Protein AF-A0A6J6I8Q7-F1 (afdb_monomer)

Organism: NCBI:txid449393

Solvent-accessible surface area (backbone atoms only — not comparable to full-atom values): 9032 Å² total; per-residue (Å²): 95,63,72,55,15,60,74,70,75,44,53,54,72,61,50,46,75,77,27,91,38,70,64,55,45,48,55,52,48,47,52,50,54,46,50,52,54,48,49,46,23,50,51,35,22,58,73,27,52,89,73,33,75,66,42,19,45,41,34,23,30,36,35,46,33,46,50,40,69,77,35,48,68,62,47,48,65,60,67,36,70,73,58,43,70,41,69,68,49,33,50,51,43,50,50,48,53,51,56,45,14,55,60,49,24,74,73,59,85,55,89,95,62,50,71,70,59,34,37,54,51,17,44,52,55,50,46,52,55,54,57,52,50,52,42,40,74,71,63,78,44,97,68,56,43,64,57,47,14,55,55,51,26,46,41,71,75,48,38,78,80,60,60,71,85,126

Mean predicted aligned error: 4.59 Å

Foldseek 3Di:
DCVVCVVVVHDPVVVCVVPVDPVRVLLVLLVVLLVVLLCQLLVQLVVCPVVHLLSSLLSSQLSNLVSCVVVVVSLCSLLPPVLCVDPVSVVSSVVSLQVQLVSQLVSPDDPPDDSVNSSVLSSVLVCLSSVVSVCVSVVVDDDHSSRSSVVSSQCSVQNPNSDDDD

Structure (mmCIF, N/CA/C/O backbone):
data_AF-A0A6J6I8Q7-F1
#
_entry.id   AF-A0A6J6I8Q7-F1
#
loop_
_atom_site.group_PDB
_atom_site.id
_atom_site.type_symbol
_atom_site.label_atom_id
_atom_site.label_alt_id
_atom_site.label_comp_id
_atom_site.label_asym_id
_atom_site.label_entity_id
_atom_site.label_seq_id
_atom_site.pdbx_PDB_ins_code
_atom_site.Cartn_x
_atom_site.Cartn_y
_atom_site.Cartn_z
_atom_site.occupancy
_atom_site.B_iso_or_equiv
_atom_site.auth_seq_id
_atom_site.auth_comp_id
_atom_site.auth_asym_id
_atom_site.auth_atom_id
_atom_site.pdbx_PDB_model_num
ATOM 1 N N . MET A 1 1 ? -13.827 -1.307 22.073 1.00 85.44 1 MET A N 1
ATOM 2 C CA . MET A 1 1 ? -12.973 -2.139 22.948 1.00 85.44 1 MET A CA 1
ATOM 3 C C . MET A 1 1 ? -13.696 -3.397 23.375 1.00 85.44 1 MET A C 1
ATOM 5 O O . MET A 1 1 ? -13.099 -4.439 23.200 1.00 85.44 1 MET A O 1
ATOM 9 N N . ASN A 1 2 ? -14.943 -3.332 23.866 1.00 89.38 2 ASN A N 1
ATOM 10 C CA . ASN A 1 2 ? -15.726 -4.543 24.163 1.00 89.38 2 ASN A CA 1
ATOM 11 C C . ASN A 1 2 ? -15.874 -5.428 22.917 1.00 89.38 2 ASN A C 1
ATOM 13 O O . ASN A 1 2 ? -15.274 -6.489 22.876 1.00 89.38 2 ASN A O 1
ATOM 17 N N . ASP A 1 3 ? -16.492 -4.902 21.857 1.00 92.75 3 ASP A N 1
ATOM 18 C CA . ASP A 1 3 ? -16.729 -5.655 20.613 1.00 92.75 3 ASP A CA 1
ATOM 19 C C . ASP A 1 3 ? -15.437 -6.189 19.971 1.00 92.75 3 ASP A C 1
ATOM 21 O O . ASP A 1 3 ? -15.433 -7.239 19.345 1.00 92.75 3 ASP A O 1
ATOM 25 N N . ILE A 1 4 ? -14.320 -5.475 20.150 1.00 90.25 4 ILE A N 1
ATOM 26 C CA . ILE A 1 4 ? -13.001 -5.885 19.645 1.00 90.25 4 ILE A CA 1
ATOM 27 C C . ILE A 1 4 ? -12.453 -7.054 20.466 1.00 90.25 4 ILE A C 1
ATOM 29 O O . ILE A 1 4 ? -11.920 -7.999 19.897 1.00 90.25 4 ILE A O 1
ATOM 33 N N . ALA A 1 5 ? -12.566 -6.987 21.794 1.00 92.19 5 ALA A N 1
ATOM 34 C CA . ALA A 1 5 ? -12.124 -8.059 22.677 1.00 92.19 5 ALA A CA 1
ATOM 35 C C . ALA A 1 5 ? -12.954 -9.328 22.429 1.00 92.19 5 ALA A C 1
ATOM 37 O O . ALA A 1 5 ? -12.384 -10.401 22.247 1.00 92.19 5 ALA A O 1
ATOM 38 N N . ASP A 1 6 ? -14.274 -9.169 22.300 1.00 94.69 6 ASP A N 1
ATOM 39 C CA . ASP A 1 6 ? -15.202 -10.258 21.994 1.00 94.69 6 ASP A CA 1
ATOM 40 C C . ASP A 1 6 ? -14.885 -10.894 20.631 1.00 94.69 6 ASP A C 1
ATOM 42 O O . ASP A 1 6 ? -14.749 -12.113 20.539 1.00 94.69 6 ASP A O 1
ATOM 46 N N . ALA A 1 7 ? -14.674 -10.082 19.585 1.00 92.25 7 ALA A N 1
ATOM 47 C CA . ALA A 1 7 ? -14.291 -10.570 18.257 1.00 92.25 7 ALA A CA 1
ATOM 48 C C . ALA A 1 7 ? -12.920 -11.268 18.241 1.00 92.25 7 ALA A C 1
ATOM 50 O O . ALA A 1 7 ? -12.728 -12.234 17.506 1.00 92.25 7 ALA A O 1
ATOM 51 N N . ALA A 1 8 ? -11.972 -10.804 19.058 1.00 91.75 8 ALA A N 1
ATOM 52 C CA . ALA A 1 8 ? -10.651 -11.413 19.202 1.00 91.75 8 ALA A CA 1
ATOM 53 C C . ALA A 1 8 ? -10.637 -12.631 20.149 1.00 91.75 8 ALA A C 1
ATOM 55 O O . ALA A 1 8 ? -9.591 -13.258 20.314 1.00 91.75 8 ALA A O 1
ATOM 56 N N . GLY A 1 9 ? -11.765 -12.968 20.788 1.00 94.81 9 GLY A N 1
ATOM 57 C CA . GLY A 1 9 ? -11.852 -14.069 21.750 1.00 94.81 9 GLY A CA 1
ATOM 58 C C . GLY A 1 9 ? -11.045 -13.837 23.033 1.00 94.81 9 GLY A C 1
ATOM 59 O O . GLY A 1 9 ? -10.655 -14.797 23.698 1.00 94.81 9 GLY A O 1
ATOM 60 N N . VAL A 1 10 ? -10.773 -12.576 23.388 1.00 95.06 10 VAL A N 1
ATOM 61 C CA . VAL A 1 10 ? -10.023 -12.190 24.592 1.00 95.06 10 VAL A CA 1
ATOM 62 C C . VAL A 1 10 ? -10.876 -11.333 25.517 1.00 95.06 10 VAL A C 1
ATOM 64 O O . VAL A 1 10 ? -11.866 -10.728 25.121 1.00 95.06 10 VAL A O 1
ATOM 67 N N . THR A 1 11 ? -10.488 -11.237 26.786 1.00 95.56 11 THR A N 1
ATOM 68 C CA . THR A 1 11 ? -11.191 -10.344 27.713 1.00 95.56 11 THR A CA 1
ATOM 69 C C . THR A 1 11 ? -10.770 -8.890 27.499 1.00 95.56 11 THR A C 1
ATOM 71 O O . THR A 1 11 ? -9.633 -8.593 27.123 1.00 95.56 11 THR A O 1
ATOM 74 N N . LYS A 1 12 ? -11.668 -7.949 27.810 1.00 92.19 12 LYS A N 1
ATOM 75 C CA . LYS A 1 12 ? -11.365 -6.512 27.761 1.00 92.19 12 LYS A CA 1
ATOM 76 C C . LYS A 1 12 ? -10.094 -6.141 28.556 1.00 92.19 12 LYS A C 1
ATOM 78 O O . LYS A 1 12 ? -9.275 -5.424 27.990 1.00 92.19 12 LYS A O 1
ATOM 83 N N . PRO A 1 13 ? -9.866 -6.617 29.801 1.00 94.25 13 PRO A N 1
ATOM 84 C CA . PRO A 1 13 ? -8.619 -6.344 30.520 1.00 94.25 13 PRO A CA 1
ATOM 85 C C . PRO A 1 13 ? -7.360 -6.824 29.793 1.00 94.25 13 PRO A C 1
ATOM 87 O O . PRO A 1 13 ? -6.375 -6.097 29.791 1.00 94.25 13 PRO A O 1
ATOM 90 N N . VAL A 1 14 ? -7.396 -7.996 29.144 1.00 94.38 14 VAL A N 1
ATOM 91 C CA . VAL A 1 14 ? -6.265 -8.504 28.343 1.00 94.38 14 VAL A CA 1
ATOM 92 C C . VAL A 1 14 ? -5.972 -7.560 27.179 1.00 94.38 14 VAL A C 1
ATOM 94 O O . VAL A 1 14 ? -4.825 -7.186 26.972 1.00 94.38 14 VAL A O 1
ATOM 97 N N . LEU A 1 15 ? -7.000 -7.083 26.474 1.00 92.62 15 LEU A N 1
ATOM 98 C CA . LEU A 1 15 ? -6.804 -6.130 25.380 1.00 92.62 15 LEU A CA 1
ATOM 99 C C . LEU A 1 15 ? -6.167 -4.807 25.859 1.00 92.62 15 LEU A C 1
ATOM 101 O O . LEU A 1 15 ? -5.299 -4.265 25.179 1.00 92.62 15 LEU A O 1
ATOM 105 N N . TYR A 1 16 ? -6.538 -4.320 27.050 1.00 94.38 16 TYR A N 1
ATOM 106 C CA . TYR A 1 16 ? -5.939 -3.114 27.644 1.00 94.38 16 TYR A CA 1
ATOM 107 C C . TYR A 1 16 ? -4.495 -3.291 28.131 1.00 94.38 16 TYR A C 1
ATOM 109 O O . TYR A 1 16 ? -3.807 -2.291 28.315 1.00 94.38 16 TYR A O 1
ATOM 117 N N . GLN A 1 17 ? -4.015 -4.524 28.331 1.00 94.44 17 GLN A N 1
ATOM 118 C CA . GLN A 1 17 ? -2.595 -4.766 28.621 1.00 94.44 17 GLN A CA 1
ATOM 119 C C . GLN A 1 17 ? -1.704 -4.469 27.409 1.00 94.44 17 GLN A C 1
ATOM 121 O O . GLN A 1 17 ? -0.530 -4.159 27.587 1.00 94.44 17 GLN A O 1
ATOM 126 N N . HIS A 1 18 ? -2.261 -4.560 26.197 1.00 93.19 18 HIS A N 1
ATOM 127 C CA . HIS A 1 18 ? -1.543 -4.312 24.948 1.00 93.19 18 HIS A CA 1
ATOM 128 C C . HIS A 1 18 ? -1.783 -2.910 24.390 1.00 93.19 18 HIS A C 1
ATOM 130 O O . HIS A 1 18 ? -0.870 -2.329 23.817 1.00 93.19 18 HIS A O 1
ATOM 136 N N . PHE A 1 19 ? -2.994 -2.371 24.558 1.00 94.62 19 PHE A N 1
ATOM 137 C CA . PHE A 1 19 ? -3.367 -1.066 24.019 1.00 94.62 19 PHE A CA 1
ATOM 138 C C . PHE A 1 19 ? -4.128 -0.262 25.076 1.00 94.62 19 PHE A C 1
ATOM 140 O O . PHE A 1 19 ? -5.252 -0.605 25.453 1.00 94.62 19 PHE A O 1
ATOM 147 N N . ALA A 1 20 ? -3.552 0.851 25.522 1.00 91.19 20 ALA A N 1
ATOM 148 C CA . ALA A 1 20 ? -4.143 1.762 26.495 1.00 91.19 20 ALA A CA 1
ATOM 149 C C . ALA A 1 20 ? -5.445 2.402 25.985 1.00 91.19 20 ALA A C 1
ATOM 151 O O . ALA A 1 20 ? -6.286 2.835 26.778 1.00 91.19 20 ALA A O 1
ATOM 152 N N . SER A 1 21 ? -5.657 2.455 24.664 1.00 91.50 21 SER A N 1
ATOM 153 C CA . SER A 1 21 ? -6.899 2.963 24.080 1.00 91.50 21 SER A CA 1
ATOM 154 C C . SER A 1 21 ? -7.241 2.337 22.725 1.00 91.50 21 SER A C 1
ATOM 156 O O . SER A 1 21 ? -6.385 1.811 22.020 1.00 91.50 21 SER A O 1
ATOM 158 N N . LYS A 1 22 ? -8.512 2.470 22.306 1.00 87.06 22 LYS A N 1
ATOM 159 C CA . LYS A 1 22 ? -8.943 2.132 20.933 1.00 87.06 22 LYS A CA 1
ATOM 160 C C . LYS A 1 22 ? -8.154 2.927 19.884 1.00 87.06 22 LYS A C 1
ATOM 162 O O . LYS A 1 22 ? -7.947 2.435 18.784 1.00 87.06 22 LYS A O 1
ATOM 167 N N . ARG A 1 23 ? -7.747 4.153 20.226 1.00 87.25 23 ARG A N 1
ATOM 168 C CA . ARG A 1 23 ? -6.966 5.034 19.356 1.00 87.25 23 ARG A CA 1
ATOM 169 C C . ARG A 1 23 ? -5.560 4.488 19.137 1.00 87.25 23 ARG A C 1
ATOM 171 O O . ARG A 1 23 ? -5.146 4.370 17.996 1.00 87.25 23 ARG A O 1
ATOM 178 N N . GLU A 1 24 ? -4.874 4.108 20.209 1.00 89.56 24 GLU A N 1
ATOM 179 C CA . GLU A 1 24 ? -3.550 3.481 20.130 1.00 89.56 24 GLU A CA 1
ATOM 180 C C . GLU A 1 24 ? -3.599 2.175 19.336 1.00 89.56 24 GLU A C 1
ATOM 182 O O . GLU A 1 24 ? -2.837 2.010 18.392 1.00 89.56 24 GLU A O 1
ATOM 187 N N . LEU A 1 25 ? -4.575 1.306 19.627 1.00 90.06 25 LEU A N 1
ATOM 188 C CA . LEU A 1 25 ? -4.818 0.096 18.836 1.00 90.06 25 LEU A CA 1
ATOM 189 C C . LEU A 1 25 ? -4.976 0.406 17.341 1.00 90.06 25 LEU A C 1
ATOM 191 O O . LEU A 1 25 ? -4.478 -0.325 16.493 1.00 90.06 25 LEU A O 1
ATOM 195 N N . PHE A 1 26 ? -5.685 1.482 17.010 1.00 85.75 26 PHE A N 1
ATOM 196 C CA . PHE A 1 26 ? -5.897 1.875 15.626 1.00 85.75 26 PHE A CA 1
ATOM 197 C C . PHE A 1 26 ? -4.614 2.403 14.965 1.00 85.75 26 PHE A C 1
ATOM 199 O O . PHE A 1 26 ? -4.354 2.059 13.819 1.00 85.75 26 PHE A O 1
ATOM 206 N N . LEU A 1 27 ? -3.781 3.174 15.673 1.00 87.06 27 LEU A N 1
ATOM 207 C CA . LEU A 1 27 ? -2.469 3.612 15.170 1.00 87.06 27 LEU A CA 1
ATOM 208 C C . LEU A 1 27 ? -1.544 2.417 14.892 1.00 87.06 27 LEU A C 1
ATOM 210 O O . LEU A 1 27 ? -0.908 2.366 13.839 1.00 87.06 27 LEU A O 1
ATOM 214 N N . GLU A 1 28 ? -1.517 1.442 15.801 1.00 89.19 28 GLU A N 1
ATOM 215 C CA . GLU A 1 28 ? -0.752 0.200 15.642 1.00 89.19 28 GLU A CA 1
ATOM 216 C C . GLU A 1 28 ? -1.271 -0.638 14.469 1.00 89.19 28 GLU A C 1
ATOM 218 O O . GLU A 1 28 ? -0.484 -1.138 13.665 1.00 89.19 28 GLU A O 1
ATOM 223 N N . LEU A 1 29 ? -2.596 -0.716 14.299 1.00 87.50 29 LEU A N 1
ATOM 224 C CA . LEU A 1 29 ? -3.206 -1.361 13.138 1.00 87.50 29 LEU A CA 1
ATOM 225 C C . LEU A 1 29 ? -2.765 -0.688 11.831 1.00 87.50 29 LEU A C 1
ATOM 227 O O . LEU A 1 29 ? -2.348 -1.382 10.910 1.00 87.50 29 LEU A O 1
ATOM 231 N N . LEU A 1 30 ? -2.808 0.646 11.741 1.00 84.50 30 LEU A N 1
ATOM 232 C CA . LEU A 1 30 ? -2.347 1.369 10.548 1.00 84.50 30 LEU A CA 1
ATOM 233 C C . LEU A 1 30 ? -0.878 1.043 10.235 1.00 84.50 30 LEU A C 1
ATOM 235 O O . LEU A 1 30 ? -0.529 0.774 9.084 1.00 84.50 30 LEU A O 1
ATOM 239 N N . ALA A 1 31 ? -0.016 1.036 11.253 1.00 87.75 31 ALA A N 1
ATOM 240 C CA . ALA A 1 31 ? 1.399 0.725 11.085 1.00 87.75 31 ALA A CA 1
ATOM 241 C C . ALA A 1 31 ? 1.636 -0.725 10.620 1.00 87.75 31 ALA A C 1
ATOM 243 O O . ALA A 1 31 ? 2.442 -0.948 9.711 1.00 87.75 31 ALA A O 1
ATOM 244 N N . ASP A 1 32 ? 0.929 -1.699 11.199 1.00 90.31 32 ASP A N 1
ATOM 245 C CA . ASP A 1 32 ? 1.011 -3.118 10.830 1.00 90.31 32 ASP A CA 1
ATOM 246 C C . ASP A 1 32 ? 0.521 -3.361 9.396 1.00 90.31 32 ASP A C 1
ATOM 248 O O . ASP A 1 32 ? 1.245 -3.938 8.580 1.00 90.31 32 ASP A O 1
ATOM 252 N N . VAL A 1 33 ? -0.663 -2.846 9.057 1.00 88.56 33 VAL A N 1
ATOM 253 C CA . VAL A 1 33 ? -1.272 -2.965 7.725 1.00 88.56 33 VAL A CA 1
ATOM 254 C C . VAL A 1 33 ? -0.348 -2.365 6.664 1.00 88.56 33 VAL A C 1
ATOM 256 O O . VAL A 1 33 ? -0.041 -3.017 5.663 1.00 88.56 33 VAL A O 1
ATOM 259 N N . ALA A 1 34 ? 0.178 -1.165 6.920 1.00 87.62 34 ALA A N 1
ATOM 260 C CA . ALA A 1 34 ? 1.171 -0.548 6.057 1.00 87.62 34 ALA A CA 1
ATOM 261 C C . ALA A 1 34 ? 2.406 -1.436 5.902 1.00 87.62 34 ALA A C 1
ATOM 263 O O . ALA A 1 34 ? 2.810 -1.717 4.779 1.00 87.62 34 ALA A O 1
ATOM 264 N N . SER A 1 35 ? 2.993 -1.902 7.010 1.00 92.06 35 SER A N 1
ATOM 265 C CA . SER A 1 35 ? 4.198 -2.739 7.005 1.00 92.06 35 SER A CA 1
ATOM 266 C C . SER A 1 35 ? 4.035 -4.006 6.162 1.00 92.06 35 SER A C 1
ATOM 268 O O . SER A 1 35 ? 4.933 -4.334 5.384 1.00 92.06 35 SER A O 1
ATOM 270 N N . ARG A 1 36 ? 2.877 -4.672 6.253 1.00 93.44 36 ARG A N 1
ATOM 271 C CA . ARG A 1 36 ? 2.550 -5.861 5.449 1.00 93.44 36 ARG A CA 1
ATOM 272 C C . ARG A 1 36 ? 2.470 -5.547 3.959 1.00 93.44 36 ARG A C 1
ATOM 274 O O . ARG A 1 36 ? 3.056 -6.284 3.171 1.00 93.44 36 ARG A O 1
ATOM 281 N N . LEU A 1 37 ? 1.826 -4.440 3.580 1.00 92.12 37 LEU A N 1
ATOM 282 C CA . LEU A 1 37 ? 1.821 -3.974 2.190 1.00 92.12 37 LEU A CA 1
ATOM 283 C C . LEU A 1 37 ? 3.251 -3.690 1.701 1.00 92.12 37 LEU A C 1
ATOM 285 O O . LEU A 1 37 ? 3.626 -4.121 0.611 1.00 92.12 37 LEU A O 1
ATOM 289 N N . ARG A 1 38 ? 4.089 -3.033 2.521 1.00 93.94 38 ARG A N 1
ATOM 290 C CA . ARG A 1 38 ? 5.487 -2.758 2.143 1.00 93.94 38 ARG A CA 1
ATOM 291 C C . ARG A 1 38 ? 6.284 -4.029 1.898 1.00 93.94 38 ARG A C 1
ATOM 293 O O . ARG A 1 38 ? 7.058 -4.071 0.946 1.00 93.94 38 ARG A O 1
ATOM 300 N N . ALA A 1 39 ? 6.120 -5.021 2.771 1.00 95.94 39 ALA A N 1
ATOM 301 C CA . ALA A 1 39 ? 6.786 -6.309 2.646 1.00 95.94 39 ALA A CA 1
ATOM 302 C C . ALA A 1 39 ? 6.348 -7.023 1.361 1.00 95.94 39 ALA A C 1
ATOM 304 O O . ALA A 1 39 ? 7.202 -7.382 0.561 1.00 95.94 39 ALA A O 1
ATOM 305 N N . ALA A 1 40 ? 5.039 -7.105 1.099 1.00 95.81 40 ALA A N 1
ATOM 306 C CA . ALA A 1 40 ? 4.509 -7.742 -0.107 1.00 95.81 40 ALA A CA 1
ATOM 307 C C . ALA A 1 40 ? 5.083 -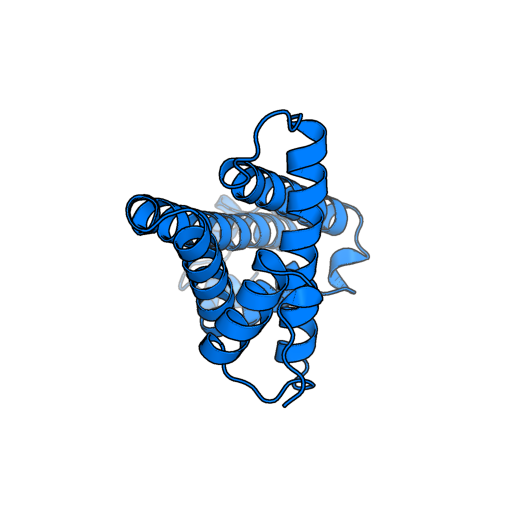7.132 -1.400 1.00 95.81 40 ALA A C 1
ATOM 309 O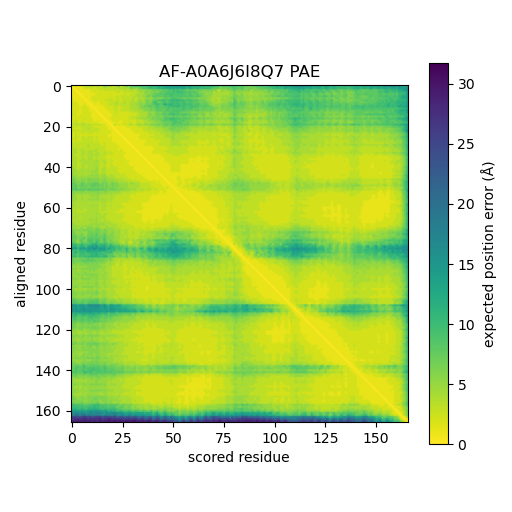 O . ALA A 1 40 ? 5.552 -7.856 -2.276 1.00 95.81 40 ALA A O 1
ATOM 310 N N . VAL A 1 41 ? 5.106 -5.798 -1.496 1.00 95.81 41 VAL A N 1
ATOM 311 C CA . VAL A 1 41 ? 5.652 -5.080 -2.663 1.00 95.81 41 VAL A CA 1
ATOM 312 C C . VAL A 1 41 ? 7.155 -5.309 -2.806 1.00 95.81 41 VAL A C 1
ATOM 314 O O . VAL A 1 41 ? 7.641 -5.587 -3.902 1.00 95.81 41 VAL A O 1
ATOM 317 N N . ARG A 1 42 ? 7.899 -5.199 -1.699 1.00 96.31 42 ARG A N 1
ATOM 318 C CA . ARG A 1 42 ? 9.352 -5.397 -1.672 1.00 96.31 42 ARG A CA 1
ATOM 319 C C . ARG A 1 42 ? 9.732 -6.810 -2.096 1.00 96.31 42 ARG A C 1
ATOM 321 O O . ARG A 1 42 ? 10.619 -6.960 -2.930 1.00 96.31 42 ARG A O 1
ATOM 328 N N . ASP A 1 43 ? 9.072 -7.817 -1.536 1.00 97.44 43 ASP A N 1
ATOM 329 C CA . ASP A 1 43 ? 9.378 -9.223 -1.787 1.00 97.44 43 ASP A CA 1
ATOM 330 C C . ASP A 1 43 ? 9.067 -9.592 -3.242 1.00 97.44 43 ASP A C 1
ATOM 332 O O . ASP A 1 43 ? 9.893 -10.217 -3.911 1.00 97.44 43 ASP A O 1
ATOM 336 N N . ALA A 1 44 ? 7.936 -9.122 -3.779 1.00 97.31 44 ALA A N 1
ATOM 337 C CA . ALA A 1 44 ? 7.580 -9.325 -5.180 1.00 97.31 44 ALA A CA 1
ATOM 338 C C . ALA A 1 44 ? 8.602 -8.682 -6.133 1.00 97.31 44 ALA A C 1
ATOM 340 O O . ALA A 1 44 ? 9.147 -9.361 -7.010 1.00 97.31 44 ALA A O 1
ATOM 341 N N . ALA A 1 45 ? 8.941 -7.408 -5.918 1.00 95.44 45 ALA A N 1
ATOM 342 C CA . ALA A 1 45 ? 9.922 -6.705 -6.741 1.00 95.44 45 ALA A CA 1
ATOM 343 C C . ALA A 1 45 ? 11.335 -7.309 -6.626 1.00 95.44 45 ALA A C 1
ATOM 345 O O . ALA A 1 45 ? 12.059 -7.389 -7.619 1.00 95.44 45 ALA A O 1
ATOM 346 N N . ALA A 1 46 ? 11.741 -7.768 -5.438 1.00 95.56 46 ALA A N 1
ATOM 347 C CA . ALA A 1 46 ? 13.029 -8.429 -5.236 1.00 95.56 46 ALA A CA 1
ATOM 348 C C . ALA A 1 46 ? 13.086 -9.807 -5.915 1.00 95.56 46 ALA A C 1
ATOM 350 O O . ALA A 1 46 ? 14.091 -10.137 -6.542 1.00 95.56 46 ALA A O 1
ATOM 351 N N . SER A 1 47 ? 12.005 -10.590 -5.841 1.00 96.81 47 SER A N 1
ATOM 352 C CA . SER A 1 47 ? 11.934 -11.916 -6.470 1.00 96.81 47 SER A CA 1
ATOM 353 C C . SER A 1 47 ? 12.013 -11.868 -8.001 1.00 96.81 47 SER A C 1
ATOM 355 O O . SER A 1 47 ? 12.524 -12.802 -8.608 1.00 96.81 47 SER A O 1
ATOM 357 N N . SER A 1 48 ? 11.592 -10.754 -8.610 1.00 96.12 48 SER A N 1
ATOM 358 C CA . SER A 1 48 ? 11.617 -10.539 -10.066 1.00 96.12 48 SER A CA 1
ATOM 359 C C . SER A 1 48 ? 12.891 -9.836 -10.556 1.00 96.12 48 SER A C 1
ATOM 361 O O . SER A 1 48 ? 12.977 -9.421 -11.711 1.00 96.12 48 SER A O 1
ATOM 363 N N . ALA A 1 49 ? 13.901 -9.664 -9.692 1.00 92.25 49 ALA A N 1
ATOM 364 C CA . ALA A 1 49 ? 15.118 -8.922 -10.032 1.00 92.25 49 ALA A CA 1
ATOM 365 C C . ALA A 1 49 ? 15.918 -9.553 -11.186 1.00 92.25 49 ALA A C 1
ATOM 367 O O . ALA A 1 49 ? 16.552 -8.828 -11.953 1.00 92.25 49 ALA A O 1
ATOM 368 N N . SER A 1 50 ? 15.876 -10.882 -11.341 1.00 95.19 50 SER A N 1
ATOM 369 C CA . SER A 1 50 ? 16.553 -11.594 -12.436 1.00 95.19 50 SER A CA 1
ATOM 370 C C . SER A 1 50 ? 15.965 -11.298 -13.815 1.00 95.19 50 SER A C 1
ATOM 372 O O . SER A 1 50 ? 16.684 -11.392 -14.808 1.00 95.19 50 SER A O 1
ATOM 374 N N . ASP A 1 51 ? 14.691 -10.906 -13.873 1.00 95.12 51 ASP A N 1
ATOM 375 C CA . ASP A 1 51 ? 13.959 -10.652 -15.118 1.00 95.12 51 ASP A CA 1
ATOM 376 C C . ASP A 1 51 ? 14.054 -9.176 -15.557 1.00 95.12 51 ASP A C 1
ATOM 378 O O . ASP A 1 51 ? 13.571 -8.780 -16.620 1.00 95.12 51 ASP A O 1
ATOM 382 N N . GLY A 1 52 ? 14.746 -8.359 -14.757 1.00 92.25 52 GLY A N 1
ATOM 383 C CA . GLY A 1 52 ? 15.104 -6.979 -15.058 1.00 92.25 52 GLY A CA 1
ATOM 384 C C . GLY A 1 52 ? 14.129 -5.929 -14.507 1.00 92.25 52 GLY A C 1
ATOM 385 O O . GLY A 1 52 ? 13.063 -6.254 -13.985 1.00 92.25 52 GLY A O 1
ATOM 386 N N . PRO A 1 53 ? 14.467 -4.629 -14.638 1.00 91.31 53 PRO A N 1
ATOM 387 C CA . PRO A 1 53 ? 13.769 -3.550 -13.929 1.00 91.31 53 PRO A CA 1
ATOM 388 C C . PRO A 1 53 ? 12.273 -3.443 -14.239 1.00 91.31 53 PRO A C 1
ATOM 390 O O . PRO A 1 53 ? 11.483 -3.087 -13.368 1.00 91.31 53 PRO A O 1
ATOM 393 N N . ARG A 1 54 ? 11.867 -3.775 -15.470 1.00 92.56 54 ARG A N 1
ATOM 394 C CA . ARG A 1 54 ? 10.455 -3.768 -15.866 1.00 92.56 54 ARG A CA 1
ATOM 395 C C . ARG A 1 54 ? 9.647 -4.815 -15.100 1.00 92.56 54 ARG A C 1
ATOM 397 O O . ARG A 1 54 ? 8.588 -4.482 -14.578 1.00 92.56 54 ARG A O 1
ATOM 404 N N . ALA A 1 55 ? 10.170 -6.035 -14.990 1.00 95.56 55 ALA A N 1
ATOM 405 C CA . ALA A 1 55 ? 9.517 -7.115 -14.259 1.00 95.56 55 ALA A CA 1
ATOM 406 C C . ALA A 1 55 ? 9.368 -6.773 -12.769 1.00 95.56 55 ALA A C 1
ATOM 408 O O . ALA A 1 55 ? 8.341 -7.066 -12.170 1.00 95.56 55 ALA A O 1
ATOM 409 N N . GLN A 1 56 ? 10.341 -6.068 -12.180 1.00 95.19 56 GLN A N 1
ATOM 410 C CA . GLN A 1 56 ? 10.237 -5.589 -10.796 1.00 95.19 56 GLN A CA 1
ATOM 411 C C . GLN A 1 56 ? 9.098 -4.577 -10.606 1.00 95.19 56 GLN A C 1
ATOM 413 O O . GLN A 1 56 ? 8.387 -4.640 -9.603 1.00 95.19 56 GLN A O 1
ATOM 418 N N . VAL A 1 57 ? 8.907 -3.659 -11.563 1.00 94.19 57 VAL A N 1
ATOM 419 C CA . VAL A 1 57 ? 7.790 -2.699 -11.546 1.00 94.19 57 VAL A CA 1
ATOM 420 C C . VAL A 1 57 ? 6.453 -3.428 -11.677 1.00 94.19 57 VAL A C 1
ATOM 422 O O . VAL A 1 57 ? 5.554 -3.194 -10.871 1.00 94.19 57 VAL A O 1
ATOM 425 N N . GLU A 1 58 ? 6.333 -4.331 -12.651 1.00 95.81 58 GLU A N 1
ATOM 426 C CA . GLU A 1 58 ? 5.117 -5.120 -12.886 1.00 95.81 58 GLU A CA 1
ATOM 427 C C . GLU A 1 58 ? 4.762 -5.981 -11.660 1.00 95.81 58 GLU A C 1
ATOM 429 O O . GLU A 1 58 ? 3.635 -5.911 -11.168 1.00 95.81 58 GLU A O 1
ATOM 434 N N . ALA A 1 59 ? 5.733 -6.698 -11.085 1.00 97.56 59 ALA A N 1
ATOM 435 C CA . ALA A 1 59 ? 5.536 -7.509 -9.884 1.00 97.56 59 ALA A CA 1
ATOM 436 C C . ALA A 1 59 ? 5.188 -6.671 -8.643 1.00 97.56 59 ALA A C 1
ATOM 438 O O . ALA A 1 59 ? 4.333 -7.065 -7.850 1.00 97.56 59 ALA A O 1
ATOM 439 N N . GLY A 1 60 ? 5.814 -5.502 -8.476 1.00 96.62 60 GLY A N 1
ATOM 440 C CA . GLY A 1 60 ? 5.524 -4.593 -7.367 1.00 96.62 60 GLY A CA 1
ATOM 441 C C . GLY A 1 60 ? 4.088 -4.062 -7.403 1.00 96.62 60 GLY A C 1
ATOM 442 O O . GLY A 1 60 ? 3.408 -4.062 -6.376 1.00 96.62 60 GLY A O 1
ATOM 443 N N . PHE A 1 61 ? 3.598 -3.660 -8.581 1.00 97.31 61 PHE A N 1
ATOM 444 C CA . PHE A 1 61 ? 2.204 -3.235 -8.747 1.00 97.31 61 PHE A CA 1
ATOM 445 C C . PHE A 1 61 ? 1.220 -4.399 -8.625 1.00 97.31 61 PHE A C 1
ATOM 447 O O . PHE A 1 61 ? 0.193 -4.235 -7.971 1.00 97.31 61 PHE A O 1
ATOM 454 N N . ALA A 1 62 ? 1.537 -5.577 -9.169 1.00 98.00 62 ALA A N 1
ATOM 455 C CA . ALA A 1 62 ? 0.709 -6.769 -8.984 1.00 98.00 62 ALA A CA 1
ATOM 456 C C . ALA A 1 62 ? 0.549 -7.111 -7.496 1.00 98.00 62 ALA A C 1
ATOM 458 O O . ALA A 1 62 ? -0.567 -7.317 -7.024 1.00 98.00 62 ALA A O 1
ATOM 459 N N . ALA A 1 63 ? 1.644 -7.092 -6.729 1.00 97.50 63 ALA A N 1
ATOM 460 C CA . ALA A 1 63 ? 1.596 -7.297 -5.285 1.00 97.50 63 ALA A CA 1
ATOM 461 C C . ALA A 1 63 ? 0.796 -6.204 -4.567 1.00 97.50 63 ALA A C 1
ATOM 463 O O . ALA A 1 63 ? 0.027 -6.517 -3.662 1.00 97.50 63 ALA A O 1
ATOM 464 N N . TRP A 1 64 ? 0.932 -4.940 -4.983 1.00 95.62 64 TRP A N 1
ATOM 465 C CA . TRP A 1 64 ? 0.156 -3.832 -4.428 1.00 95.62 64 TRP A CA 1
ATOM 466 C C . TRP A 1 64 ? -1.350 -4.049 -4.607 1.00 95.62 64 TRP A C 1
ATOM 468 O O . TRP A 1 64 ? -2.080 -4.090 -3.618 1.00 95.62 64 TRP A O 1
ATOM 478 N N . PHE A 1 65 ? -1.829 -4.209 -5.844 1.00 96.88 65 PHE A N 1
ATOM 479 C CA . PHE A 1 65 ? -3.267 -4.298 -6.121 1.00 96.88 65 PHE A CA 1
ATOM 480 C C . PHE A 1 65 ? -3.893 -5.580 -5.573 1.00 96.88 65 PHE A C 1
ATOM 482 O O . PHE A 1 65 ? -4.955 -5.504 -4.956 1.00 96.88 65 PHE A O 1
ATOM 489 N N . ASN A 1 66 ? -3.216 -6.727 -5.688 1.00 96.94 66 ASN A N 1
ATOM 490 C CA . ASN A 1 66 ? -3.707 -7.982 -5.112 1.00 96.94 66 ASN A CA 1
ATOM 491 C C . ASN A 1 66 ? -3.758 -7.936 -3.581 1.00 96.94 66 ASN A C 1
ATOM 493 O O . ASN A 1 66 ? -4.694 -8.450 -2.965 1.00 96.94 66 ASN A O 1
ATOM 497 N N . TRP A 1 67 ? -2.793 -7.267 -2.942 1.00 95.19 67 TRP A N 1
ATOM 498 C CA . TRP A 1 67 ? -2.845 -7.058 -1.500 1.00 95.19 67 TRP A CA 1
ATOM 499 C C . TRP A 1 67 ? -4.034 -6.167 -1.110 1.00 95.19 67 TRP A C 1
ATOM 501 O O . TRP A 1 67 ? -4.732 -6.488 -0.146 1.00 95.19 67 TRP A O 1
ATOM 511 N N . VAL A 1 68 ? -4.307 -5.093 -1.863 1.00 93.88 68 VAL A N 1
ATOM 512 C CA . VAL A 1 68 ? -5.476 -4.224 -1.630 1.00 93.88 68 VAL A CA 1
ATOM 513 C C . VAL A 1 68 ? -6.785 -4.980 -1.833 1.00 93.88 68 VAL A C 1
ATOM 515 O O . VAL A 1 68 ? -7.699 -4.811 -1.028 1.00 93.88 68 VAL A O 1
ATOM 518 N N . ASP A 1 69 ? -6.875 -5.842 -2.847 1.00 95.06 69 ASP A N 1
ATOM 519 C CA . ASP A 1 69 ? -8.063 -6.664 -3.090 1.00 95.06 69 ASP A CA 1
ATOM 520 C C . ASP A 1 69 ? -8.366 -7.609 -1.922 1.00 95.06 69 ASP A C 1
ATOM 522 O O . ASP A 1 69 ? -9.504 -7.711 -1.464 1.00 95.06 69 ASP A O 1
ATOM 526 N N . ALA A 1 70 ? -7.323 -8.245 -1.384 1.00 94.44 70 ALA A N 1
ATOM 527 C CA . ALA A 1 70 ? -7.440 -9.147 -0.245 1.00 94.44 70 ALA A CA 1
ATOM 528 C C . ALA A 1 70 ? -7.671 -8.416 1.094 1.00 94.44 70 ALA A C 1
ATOM 530 O O . ALA A 1 70 ? -8.151 -9.026 2.048 1.00 94.44 70 ALA A O 1
ATOM 531 N N . ASN A 1 71 ? -7.329 -7.123 1.190 1.00 91.06 71 ASN A N 1
ATOM 532 C CA . ASN A 1 71 ? -7.328 -6.347 2.439 1.00 91.06 71 ASN A CA 1
ATOM 533 C C . ASN A 1 71 ? -8.065 -4.998 2.305 1.00 91.06 71 ASN A C 1
ATOM 535 O O . ASN A 1 71 ? -7.626 -3.986 2.864 1.00 91.06 71 ASN A O 1
ATOM 539 N N . ARG A 1 72 ? -9.193 -4.975 1.579 1.00 89.38 72 ARG A N 1
ATOM 540 C CA . ARG A 1 72 ? -9.947 -3.749 1.237 1.00 89.38 72 ARG A CA 1
ATOM 541 C C . ARG A 1 72 ? -10.265 -2.867 2.444 1.00 89.38 72 ARG A C 1
ATOM 543 O O . ARG A 1 72 ? -10.081 -1.652 2.369 1.00 89.38 72 ARG A O 1
ATOM 550 N N . ASP A 1 73 ? -10.682 -3.463 3.560 1.00 86.12 73 ASP A N 1
ATOM 551 C CA . ASP A 1 73 ? -11.011 -2.722 4.784 1.00 86.12 73 ASP A CA 1
ATOM 552 C C . ASP A 1 73 ? -9.772 -2.040 5.377 1.00 86.12 73 ASP A C 1
ATOM 554 O O . ASP A 1 73 ? -9.801 -0.853 5.699 1.00 86.12 73 ASP A O 1
ATOM 558 N N . GLY A 1 74 ? -8.650 -2.764 5.454 1.00 81.25 74 GLY A N 1
ATOM 559 C CA . GLY A 1 74 ? -7.384 -2.229 5.960 1.00 81.25 74 GLY A CA 1
ATOM 560 C C . GLY A 1 74 ? -6.849 -1.086 5.097 1.00 81.25 74 GLY A C 1
ATOM 561 O O . GLY A 1 74 ? -6.393 -0.071 5.625 1.00 81.25 74 GLY A O 1
ATOM 562 N N . PHE A 1 75 ? -6.955 -1.213 3.772 1.00 82.38 75 PHE A N 1
ATOM 563 C CA . PHE A 1 75 ? -6.553 -0.150 2.853 1.00 82.38 75 PHE A CA 1
ATOM 564 C C . PHE A 1 75 ? -7.477 1.069 2.937 1.00 82.38 75 PHE A C 1
ATOM 566 O O . PHE A 1 75 ? -6.994 2.198 3.010 1.00 82.38 75 PHE A O 1
ATOM 573 N N . T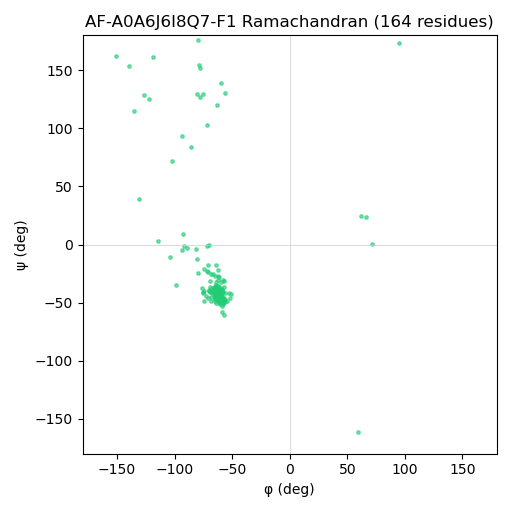HR A 1 76 ? -8.796 0.857 2.969 1.00 82.88 76 THR A N 1
ATOM 574 C CA . THR A 1 76 ? -9.774 1.945 3.123 1.00 82.88 76 THR A CA 1
ATOM 575 C C . THR A 1 76 ? -9.449 2.760 4.364 1.00 82.88 76 THR A C 1
ATOM 577 O O . THR A 1 76 ? -9.294 3.970 4.277 1.00 82.88 76 THR A O 1
ATOM 580 N N . VAL A 1 77 ? -9.219 2.089 5.492 1.00 78.94 77 VAL A N 1
ATOM 581 C CA . VAL A 1 77 ? -8.879 2.729 6.765 1.00 78.94 77 VAL A CA 1
ATOM 582 C C . VAL A 1 77 ? -7.565 3.525 6.704 1.00 78.94 77 VAL A C 1
ATOM 584 O O . VAL A 1 77 ? -7.497 4.624 7.254 1.00 78.94 77 VAL A O 1
ATOM 587 N N . LEU A 1 78 ? -6.536 3.018 6.014 1.00 74.38 78 LEU A N 1
ATOM 588 C CA . LEU A 1 78 ? -5.259 3.724 5.826 1.00 74.38 78 LEU A CA 1
ATOM 589 C C . LEU A 1 78 ? -5.397 5.038 5.051 1.00 74.38 78 LEU A C 1
ATOM 591 O O . LEU A 1 78 ? -4.672 6.000 5.321 1.00 74.38 78 LEU A O 1
ATOM 595 N N . PHE A 1 79 ? -6.296 5.069 4.069 1.00 72.00 79 PHE A N 1
ATOM 596 C CA . PHE A 1 79 ? -6.377 6.159 3.100 1.00 72.00 79 PHE A CA 1
ATOM 597 C C . PHE A 1 79 ? -7.670 6.978 3.177 1.00 72.00 79 PHE A C 1
ATOM 599 O O . PHE A 1 79 ? -7.814 7.946 2.416 1.00 72.00 79 PHE A O 1
ATOM 606 N N . ASP A 1 80 ? -8.536 6.672 4.137 1.00 79.06 80 ASP A N 1
ATOM 607 C CA . ASP A 1 80 ? -9.749 7.411 4.459 1.00 79.06 80 ASP A CA 1
ATOM 608 C C . ASP A 1 80 ? -9.432 8.888 4.769 1.00 79.06 80 ASP A C 1
ATOM 610 O O . ASP A 1 80 ? -8.501 9.227 5.510 1.00 79.06 80 ASP A O 1
ATOM 614 N N . SER A 1 81 ? -10.167 9.797 4.128 1.00 68.44 81 SER A N 1
ATOM 615 C CA . SER A 1 81 ? -9.939 11.241 4.243 1.00 68.44 81 SER A CA 1
ATOM 616 C C . SER A 1 81 ? -10.520 11.840 5.526 1.00 68.44 81 SER A C 1
ATOM 618 O O . SER A 1 81 ? -10.022 12.868 5.988 1.00 68.44 81 SER A O 1
ATOM 620 N N . GLU A 1 82 ? -11.532 11.209 6.123 1.00 72.62 82 GLU A N 1
ATOM 621 C CA . GLU A 1 82 ? -12.119 11.621 7.396 1.00 72.62 82 GLU A CA 1
ATOM 622 C C . GLU A 1 82 ? -11.211 11.238 8.562 1.00 72.62 82 GLU A C 1
ATOM 624 O O . GLU A 1 82 ? -10.967 12.070 9.439 1.00 72.62 82 GLU A O 1
ATOM 629 N N . VAL A 1 83 ? -10.625 10.036 8.522 1.00 72.00 83 VAL A N 1
ATOM 630 C CA . VAL A 1 83 ? -9.605 9.592 9.489 1.00 72.00 83 VAL A CA 1
ATOM 631 C C . VAL A 1 83 ? -8.408 10.548 9.485 1.00 72.00 83 VAL A C 1
ATOM 633 O O . VAL A 1 83 ? -7.920 10.943 10.544 1.00 72.00 83 VAL A O 1
ATOM 636 N N . ARG A 1 84 ? -7.982 11.009 8.301 1.00 73.88 84 ARG A N 1
ATOM 637 C CA . ARG A 1 84 ? -6.864 11.956 8.137 1.00 73.88 84 ARG A CA 1
ATOM 638 C C . ARG A 1 84 ? -7.159 13.400 8.576 1.00 73.88 84 ARG A C 1
ATOM 640 O O . ARG A 1 84 ? -6.255 14.229 8.512 1.00 73.88 84 ARG A O 1
ATOM 647 N N . ARG A 1 85 ? -8.372 13.736 9.039 1.00 81.38 85 ARG A N 1
ATOM 648 C CA . ARG A 1 85 ? -8.645 15.058 9.652 1.00 81.38 85 ARG A CA 1
ATOM 649 C C . ARG A 1 85 ? -8.019 15.205 11.035 1.00 81.38 85 ARG A C 1
ATOM 651 O O . ARG A 1 85 ? -7.797 16.325 11.489 1.00 81.38 85 ARG A O 1
ATOM 658 N N . ASP A 1 86 ? -7.753 14.090 11.702 1.00 85.62 86 ASP A N 1
ATOM 659 C CA . ASP A 1 86 ? -7.040 14.081 12.967 1.00 85.62 86 ASP A CA 1
ATOM 660 C C . ASP A 1 86 ? -5.525 14.252 12.728 1.00 85.62 86 ASP A C 1
ATOM 662 O O . ASP A 1 86 ? -4.949 13.478 11.956 1.00 85.62 86 ASP A O 1
ATOM 666 N N . PRO A 1 87 ? -4.855 15.217 13.386 1.00 87.06 87 PRO A N 1
ATOM 667 C CA . PRO A 1 87 ? -3.430 15.472 13.175 1.00 87.06 87 PRO A CA 1
ATOM 668 C C . PRO A 1 87 ? -2.516 14.263 13.418 1.00 87.06 87 PRO A C 1
ATOM 670 O O . PRO A 1 87 ? -1.544 14.083 12.687 1.00 87.06 87 PRO A O 1
ATOM 673 N N . GLU A 1 88 ? -2.818 13.418 14.404 1.00 84.88 88 GLU A N 1
ATOM 674 C CA . GLU A 1 88 ? -1.977 12.261 14.737 1.00 84.88 88 GLU A CA 1
ATOM 675 C C . GLU A 1 88 ? -2.141 11.145 13.699 1.00 84.88 88 GLU A C 1
ATOM 677 O O . GLU A 1 88 ? -1.158 10.536 13.271 1.00 84.88 88 GLU A O 1
ATOM 682 N N . PHE A 1 89 ? -3.373 10.909 13.231 1.00 83.38 89 PHE A N 1
ATOM 683 C CA . PHE A 1 89 ? -3.614 9.965 12.136 1.00 83.38 89 PHE A CA 1
ATOM 684 C C . PHE A 1 89 ? -3.010 10.469 10.825 1.00 83.38 89 PHE A C 1
ATOM 686 O O . PHE A 1 89 ? -2.420 9.682 10.084 1.00 83.38 89 PHE A O 1
ATOM 693 N N . ALA A 1 90 ? -3.088 11.775 10.555 1.00 84.56 90 ALA A N 1
ATOM 694 C CA . ALA A 1 90 ? -2.421 12.385 9.411 1.00 84.56 90 ALA A CA 1
ATOM 695 C C . ALA A 1 90 ? -0.896 12.199 9.476 1.00 84.56 90 ALA A C 1
ATOM 697 O O . ALA A 1 90 ? -0.273 11.865 8.466 1.00 84.56 90 ALA A O 1
ATOM 698 N N . GLU A 1 91 ? -0.292 12.354 10.658 1.00 88.06 91 GLU A N 1
ATOM 699 C CA . GLU A 1 91 ? 1.139 12.126 10.859 1.00 88.06 91 GLU A CA 1
ATOM 700 C C . GLU A 1 91 ? 1.531 10.661 10.620 1.00 88.06 91 GLU A C 1
ATOM 702 O O . GLU A 1 91 ? 2.522 10.403 9.924 1.00 88.06 91 GLU A O 1
ATOM 707 N N . GLN A 1 92 ? 0.750 9.698 11.127 1.00 86.00 92 GLN A N 1
ATOM 708 C CA . GLN A 1 92 ? 1.002 8.277 10.859 1.00 86.00 92 GLN A CA 1
ATOM 709 C C . GLN A 1 92 ? 0.822 7.927 9.383 1.00 86.00 92 GLN A C 1
ATOM 711 O O . GLN A 1 92 ? 1.680 7.251 8.815 1.00 86.00 92 GLN A O 1
ATOM 716 N N . ALA A 1 93 ? -0.226 8.426 8.726 1.00 83.38 93 ALA A N 1
ATOM 717 C CA . ALA A 1 93 ? -0.419 8.220 7.293 1.00 83.38 93 ALA A CA 1
ATOM 718 C C . ALA A 1 93 ? 0.755 8.799 6.485 1.00 83.38 93 ALA A C 1
ATOM 720 O O . ALA A 1 93 ? 1.292 8.138 5.594 1.00 83.38 93 ALA A O 1
ATOM 721 N N . ALA A 1 94 ? 1.229 9.995 6.849 1.00 86.81 94 ALA A N 1
ATOM 722 C CA . ALA A 1 94 ? 2.414 10.584 6.239 1.00 86.81 94 ALA A CA 1
ATOM 723 C C . ALA A 1 94 ? 3.661 9.720 6.486 1.00 86.81 94 ALA A C 1
ATOM 725 O O . ALA A 1 94 ? 4.449 9.505 5.569 1.00 86.81 94 ALA A O 1
ATOM 726 N N . LYS A 1 95 ? 3.846 9.175 7.696 1.00 90.12 95 LYS A N 1
ATOM 727 C CA . LYS A 1 95 ? 4.947 8.249 8.012 1.00 90.12 95 LYS A CA 1
ATOM 728 C C . LYS A 1 95 ? 4.894 6.985 7.150 1.00 90.12 95 LYS A C 1
ATOM 730 O O . LYS A 1 95 ? 5.927 6.599 6.607 1.00 90.12 95 LYS A O 1
ATOM 735 N N . VAL A 1 96 ? 3.716 6.389 6.980 1.00 87.38 96 VAL A N 1
ATOM 736 C CA . VAL A 1 96 ? 3.495 5.229 6.103 1.00 87.38 96 VAL A CA 1
ATOM 737 C C . VAL A 1 96 ? 3.858 5.560 4.656 1.00 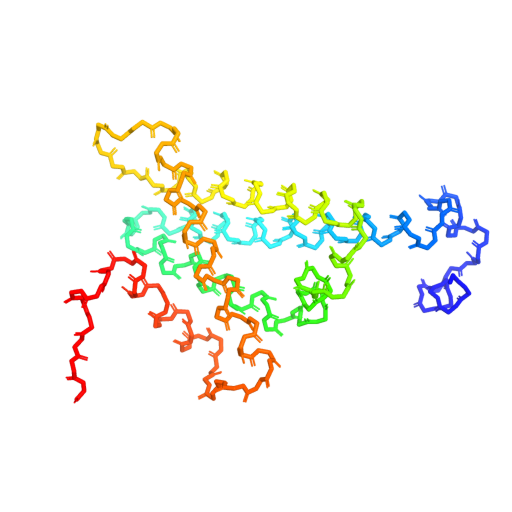87.38 96 VAL A C 1
ATOM 739 O O . VAL A 1 96 ? 4.619 4.823 4.029 1.00 87.38 96 VAL A O 1
ATOM 742 N N . GLN A 1 97 ? 3.390 6.700 4.143 1.00 88.12 97 GLN A N 1
ATOM 743 C CA . GLN A 1 97 ? 3.689 7.137 2.779 1.00 88.12 97 GLN A CA 1
ATOM 744 C C . GLN A 1 97 ? 5.195 7.355 2.570 1.00 88.12 97 GLN A C 1
ATOM 746 O O . GLN A 1 97 ? 5.740 6.907 1.562 1.00 88.12 97 GLN A O 1
ATOM 751 N N . ARG A 1 98 ? 5.888 7.962 3.550 1.00 92.62 98 ARG A N 1
ATOM 752 C CA . ARG A 1 98 ? 7.357 8.092 3.540 1.00 92.62 98 ARG A CA 1
ATOM 753 C C . ARG A 1 98 ? 8.037 6.724 3.460 1.00 92.62 98 ARG A C 1
ATOM 755 O O . ARG A 1 98 ? 8.870 6.511 2.592 1.00 92.62 98 ARG A O 1
ATOM 762 N N . GLN A 1 99 ? 7.651 5.777 4.315 1.00 93.19 99 GLN A N 1
ATOM 763 C CA . GLN A 1 99 ? 8.239 4.430 4.335 1.00 93.19 99 GLN A CA 1
ATOM 764 C C . GLN A 1 99 ? 7.978 3.639 3.046 1.00 93.19 99 GLN A C 1
ATOM 766 O O . GLN A 1 99 ? 8.797 2.801 2.650 1.00 93.19 99 GLN A O 1
ATOM 771 N N . MET A 1 100 ? 6.833 3.875 2.403 1.00 91.44 100 MET A N 1
ATOM 772 C CA . MET A 1 100 ? 6.529 3.279 1.108 1.00 91.44 100 MET A CA 1
ATOM 773 C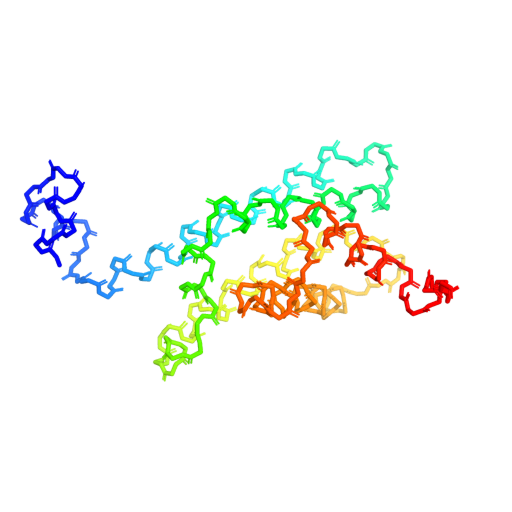 C . MET A 1 100 ? 7.373 3.881 -0.007 1.00 91.44 100 MET A C 1
ATOM 775 O O . MET A 1 100 ? 7.972 3.130 -0.774 1.00 91.44 100 MET A O 1
ATOM 779 N N . ALA A 1 101 ? 7.496 5.209 -0.046 1.00 94.50 101 ALA A N 1
ATOM 780 C CA . ALA A 1 101 ? 8.376 5.889 -0.988 1.00 94.50 101 ALA A CA 1
ATOM 781 C C . ALA A 1 101 ? 9.836 5.442 -0.815 1.00 94.50 101 ALA A C 1
ATOM 783 O O . ALA A 1 101 ? 10.521 5.217 -1.805 1.00 94.50 101 ALA A O 1
ATOM 784 N N . ASP A 1 102 ? 10.295 5.231 0.419 1.00 94.00 102 ASP A N 1
ATOM 785 C CA . ASP A 1 102 ? 11.642 4.717 0.696 1.00 94.00 102 ASP A CA 1
ATOM 786 C C . ASP A 1 102 ? 11.851 3.333 0.095 1.00 94.00 102 ASP A C 1
ATOM 788 O O . ASP A 1 102 ? 12.847 3.100 -0.580 1.00 94.00 102 ASP A O 1
ATOM 792 N N . THR A 1 103 ? 10.870 2.446 0.278 1.00 92.38 103 THR A N 1
ATOM 793 C CA . THR A 1 103 ? 10.907 1.087 -0.272 1.00 92.38 103 THR A CA 1
ATOM 794 C C . THR A 1 103 ? 10.920 1.105 -1.798 1.00 92.38 103 THR A C 1
ATOM 796 O O . THR A 1 103 ? 11.720 0.406 -2.406 1.00 92.38 103 THR A O 1
ATOM 799 N N . VAL A 1 104 ? 10.075 1.923 -2.429 1.00 93.56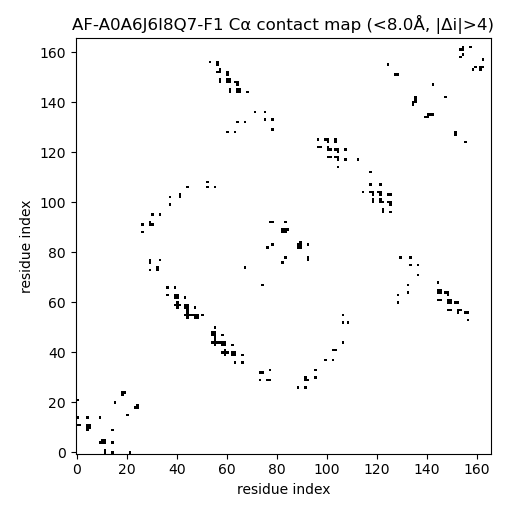 104 VAL A N 1
ATOM 800 C CA . VAL A 1 104 ? 10.024 2.043 -3.895 1.00 93.56 104 VAL A CA 1
ATOM 801 C C . VAL A 1 104 ? 11.303 2.679 -4.450 1.00 93.56 104 VAL A C 1
ATOM 803 O O . VAL A 1 104 ? 11.792 2.255 -5.494 1.00 93.56 104 VAL A O 1
ATOM 806 N N . ALA A 1 105 ? 11.887 3.657 -3.750 1.00 93.75 105 ALA A N 1
ATOM 807 C CA . ALA A 1 105 ? 13.108 4.337 -4.180 1.00 93.75 105 ALA A CA 1
ATOM 808 C C . ALA A 1 105 ? 14.315 3.393 -4.304 1.00 93.75 105 ALA A C 1
ATOM 810 O O . ALA A 1 105 ? 15.189 3.651 -5.133 1.00 93.75 105 ALA A O 1
ATOM 811 N N . GLU A 1 106 ? 14.353 2.301 -3.532 1.00 90.62 106 GLU A N 1
ATOM 812 C CA . GLU A 1 106 ? 15.387 1.259 -3.634 1.00 90.62 106 GLU A CA 1
ATOM 813 C C . GLU A 1 106 ? 15.394 0.563 -5.005 1.00 90.62 106 GLU A C 1
ATOM 815 O O . GLU A 1 106 ? 16.446 0.120 -5.461 1.00 90.62 106 GLU A O 1
ATOM 820 N N . PHE A 1 107 ? 14.249 0.524 -5.694 1.00 89.31 107 PHE A N 1
ATOM 821 C CA . PHE A 1 107 ? 14.101 -0.099 -7.012 1.00 89.31 107 PHE A CA 1
ATOM 822 C C . PHE A 1 107 ? 14.281 0.890 -8.177 1.00 89.31 107 PHE A C 1
ATOM 824 O O . PHE A 1 107 ? 14.315 0.486 -9.338 1.00 89.31 107 PHE A O 1
ATOM 831 N N . ILE A 1 108 ? 14.442 2.191 -7.901 1.00 88.81 108 ILE A N 1
ATOM 832 C CA . ILE A 1 108 ? 14.680 3.210 -8.934 1.00 88.81 108 ILE A CA 1
ATOM 833 C C . ILE A 1 108 ? 16.179 3.280 -9.248 1.00 88.81 108 ILE A C 1
ATOM 835 O O . ILE A 1 108 ? 16.929 4.124 -8.737 1.00 88.81 108 ILE A O 1
ATOM 839 N N . VAL A 1 109 ? 16.617 2.386 -10.131 1.00 80.56 109 VAL A N 1
ATOM 840 C CA . VAL A 1 109 ? 18.003 2.325 -10.604 1.00 80.56 109 VAL A CA 1
ATOM 841 C C . VAL A 1 109 ? 18.139 3.128 -11.897 1.00 80.56 109 VAL A C 1
ATOM 843 O O . VAL A 1 109 ? 17.900 2.637 -12.994 1.00 80.56 109 VAL A O 1
ATOM 846 N N . ALA A 1 110 ? 18.522 4.395 -11.750 1.00 83.00 110 ALA A N 1
ATOM 847 C CA . ALA A 1 110 ? 18.897 5.274 -12.853 1.00 83.00 110 ALA A CA 1
ATOM 848 C C . ALA A 1 110 ? 20.280 5.879 -12.580 1.00 83.00 110 ALA A C 1
ATOM 850 O O . ALA A 1 110 ? 20.525 6.421 -11.491 1.00 83.00 110 ALA A O 1
ATOM 851 N N . GLU A 1 111 ? 21.183 5.768 -13.557 1.00 84.19 111 GLU A N 1
ATOM 852 C CA . GLU A 1 111 ? 22.527 6.344 -13.480 1.00 84.19 111 GLU A CA 1
ATOM 853 C C . GLU A 1 111 ? 22.463 7.866 -13.304 1.00 84.19 111 GLU A C 1
ATOM 855 O O . GLU A 1 111 ? 21.626 8.547 -13.896 1.00 84.19 111 GLU A O 1
ATOM 860 N N . GLY A 1 112 ? 23.333 8.406 -12.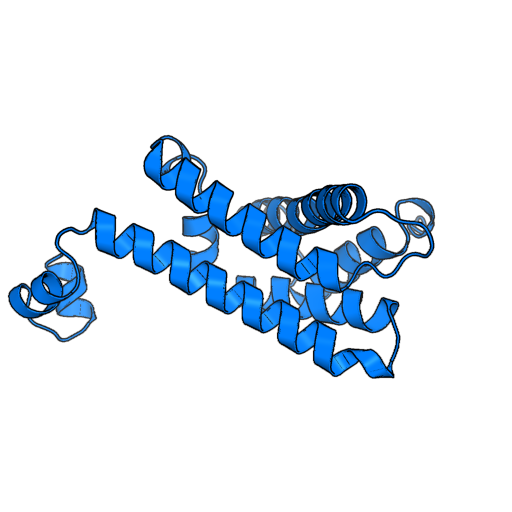446 1.00 86.75 112 GLY A N 1
ATOM 861 C CA . GLY A 1 112 ? 23.410 9.845 -12.172 1.00 86.75 112 GLY A CA 1
ATOM 862 C C . GLY A 1 112 ? 22.239 10.427 -11.370 1.00 86.75 112 GLY A C 1
ATOM 863 O O . GLY A 1 112 ? 22.232 11.626 -11.099 1.00 86.75 112 GLY A O 1
ATOM 864 N N . LEU A 1 113 ? 21.256 9.616 -10.964 1.00 92.12 113 LEU A N 1
ATOM 865 C CA . LEU A 1 113 ? 20.133 10.092 -10.164 1.00 92.12 113 LEU A CA 1
ATOM 866 C C . LEU A 1 113 ? 20.524 10.205 -8.683 1.00 92.12 113 LEU A C 1
ATOM 868 O O . LEU A 1 113 ? 21.051 9.265 -8.090 1.00 92.12 113 LEU A O 1
ATOM 872 N N . GLU A 1 114 ? 20.256 11.348 -8.063 1.00 93.56 114 GLU A N 1
ATOM 873 C CA . GLU A 1 114 ? 20.505 11.555 -6.632 1.00 93.56 114 GLU A CA 1
ATOM 874 C C . GLU A 1 114 ? 19.407 10.916 -5.769 1.00 93.56 114 GLU A C 1
ATOM 876 O O . GLU A 1 114 ? 18.258 10.772 -6.196 1.00 93.56 114 GLU A O 1
ATOM 881 N N . SER A 1 115 ? 19.736 10.557 -4.525 1.00 90.25 115 SER A N 1
ATOM 882 C CA . SER A 1 115 ? 18.805 9.882 -3.608 1.00 90.25 115 SER A CA 1
ATOM 883 C C . SER A 1 115 ? 17.542 10.696 -3.312 1.00 90.25 115 SER A C 1
ATOM 885 O O . SER A 1 115 ? 16.454 10.129 -3.242 1.00 90.25 115 SER A O 1
ATOM 887 N N . GLU A 1 116 ? 17.653 12.021 -3.189 1.00 91.62 116 GLU A N 1
ATOM 888 C CA . GLU A 1 116 ? 16.492 12.896 -2.985 1.00 91.62 116 GLU A CA 1
ATOM 889 C C . GLU A 1 116 ? 15.547 12.858 -4.191 1.00 91.62 116 GLU A C 1
ATOM 891 O O . GLU A 1 116 ? 14.333 12.710 -4.040 1.00 91.62 116 GLU A O 1
ATOM 896 N N . ARG A 1 117 ? 16.108 12.883 -5.405 1.00 93.75 117 ARG A N 1
ATOM 897 C CA . ARG A 1 117 ? 15.325 12.792 -6.637 1.00 93.75 117 ARG A CA 1
ATOM 898 C C . ARG A 1 117 ? 14.701 11.406 -6.824 1.00 93.75 117 ARG A C 1
ATOM 900 O O . ARG A 1 117 ? 13.554 11.337 -7.255 1.00 93.75 117 ARG A O 1
ATOM 907 N N . ARG A 1 118 ? 15.385 10.314 -6.449 1.00 94.38 118 ARG A N 1
ATOM 908 C CA . ARG A 1 118 ? 14.774 8.966 -6.397 1.00 94.38 118 ARG A CA 1
ATOM 909 C C . ARG A 1 118 ? 13.552 8.952 -5.486 1.00 94.38 118 ARG A C 1
ATOM 911 O O . ARG A 1 118 ? 12.494 8.487 -5.894 1.00 94.38 118 ARG A O 1
ATOM 918 N N . ARG A 1 119 ? 13.680 9.513 -4.281 1.00 94.06 119 ARG A N 1
ATOM 919 C CA . ARG A 1 119 ? 12.584 9.574 -3.308 1.00 94.06 119 ARG A CA 1
ATOM 920 C C . ARG A 1 119 ? 11.409 10.405 -3.821 1.00 94.06 119 ARG A C 1
ATOM 922 O O . ARG A 1 119 ? 10.267 9.984 -3.679 1.00 94.06 119 ARG A O 1
ATOM 929 N N . LEU A 1 120 ? 11.683 11.543 -4.465 1.00 95.06 120 LEU A N 1
ATOM 930 C CA . LEU A 1 120 ? 10.660 12.364 -5.120 1.00 95.06 120 LEU A CA 1
ATOM 931 C C . LEU A 1 120 ? 9.862 11.557 -6.155 1.00 95.06 120 LEU A C 1
ATOM 933 O O . LEU A 1 120 ? 8.633 11.573 -6.129 1.00 95.06 120 LEU A O 1
ATOM 937 N N . LEU A 1 121 ? 10.548 10.832 -7.044 1.00 95.31 121 LEU A N 1
ATOM 938 C CA . LEU A 1 121 ? 9.889 9.985 -8.044 1.00 95.31 121 LEU A CA 1
ATOM 939 C C . LEU A 1 121 ? 9.104 8.842 -7.393 1.00 95.31 121 LEU A C 1
ATOM 941 O O . LEU A 1 121 ? 7.988 8.547 -7.817 1.00 95.31 121 LEU A O 1
ATOM 945 N N . ALA A 1 122 ? 9.644 8.250 -6.328 1.00 95.31 122 ALA A N 1
ATOM 946 C CA . ALA A 1 122 ? 8.969 7.205 -5.574 1.00 95.31 122 ALA A CA 1
ATOM 947 C C . ALA A 1 122 ? 7.648 7.686 -4.952 1.00 95.31 122 ALA A C 1
ATOM 949 O O . ALA A 1 122 ? 6.664 6.954 -5.014 1.00 95.31 122 ALA A O 1
ATOM 950 N N . TYR A 1 123 ? 7.568 8.924 -4.440 1.00 95.75 123 TYR A N 1
ATOM 951 C CA . TYR A 1 123 ? 6.281 9.499 -4.015 1.00 95.75 123 TYR A CA 1
ATOM 952 C C . TYR A 1 123 ? 5.273 9.583 -5.161 1.00 95.75 123 TYR A C 1
ATOM 954 O O . TYR A 1 123 ? 4.095 9.315 -4.945 1.00 95.75 123 TYR A O 1
ATOM 962 N N . GLY A 1 124 ? 5.721 9.929 -6.371 1.00 95.50 124 GLY A N 1
ATOM 963 C CA . GLY A 1 124 ? 4.864 9.943 -7.557 1.00 95.50 124 GLY A CA 1
ATOM 964 C C . GLY A 1 124 ? 4.298 8.558 -7.877 1.00 95.50 124 GLY A C 1
ATOM 965 O O . GLY A 1 124 ? 3.094 8.421 -8.074 1.00 95.50 124 GLY A O 1
ATOM 966 N N . ILE A 1 125 ? 5.145 7.525 -7.857 1.00 94.62 125 ILE A N 1
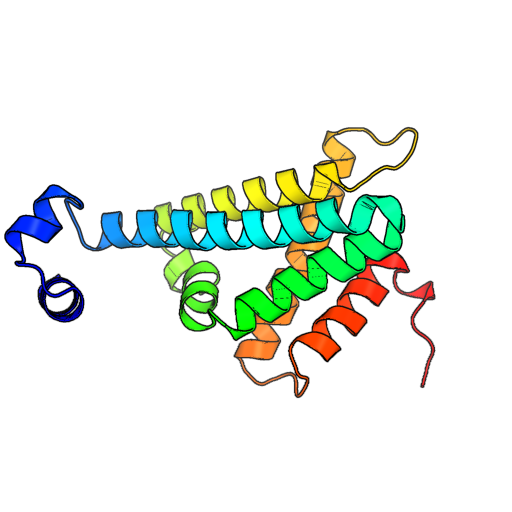ATOM 967 C CA . ILE A 1 125 ? 4.745 6.127 -8.100 1.00 94.62 125 IL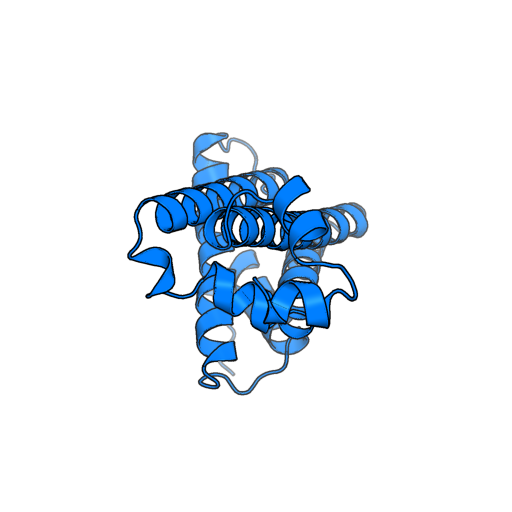E A CA 1
ATOM 968 C C . ILE A 1 125 ? 3.763 5.641 -7.023 1.00 94.62 125 ILE A C 1
ATOM 970 O O . ILE A 1 125 ? 2.714 5.090 -7.350 1.00 94.62 125 ILE A O 1
ATOM 974 N N . VAL A 1 126 ? 4.062 5.894 -5.744 1.00 94.00 126 VAL A N 1
ATOM 975 C CA . VAL A 1 126 ? 3.160 5.557 -4.628 1.00 94.00 126 VAL A CA 1
ATOM 976 C C . VAL A 1 126 ? 1.830 6.302 -4.762 1.00 94.00 126 VAL A C 1
ATOM 978 O O . VAL A 1 126 ? 0.774 5.709 -4.563 1.00 94.00 126 VAL A O 1
ATOM 981 N N . GLY A 1 127 ? 1.862 7.580 -5.151 1.00 93.50 127 GLY A N 1
ATOM 982 C CA . GLY A 1 127 ? 0.667 8.390 -5.381 1.00 93.50 127 GLY A CA 1
ATOM 983 C C . GLY A 1 127 ? -0.210 7.865 -6.520 1.00 93.50 127 GLY A C 1
ATOM 984 O O . GLY A 1 127 ? -1.435 7.879 -6.389 1.00 93.50 127 GLY A O 1
ATOM 985 N N . LEU A 1 128 ? 0.386 7.352 -7.605 1.00 93.75 128 LEU A N 1
ATOM 986 C CA . LEU A 1 128 ? -0.354 6.666 -8.673 1.00 93.75 128 LEU A CA 1
ATOM 987 C C . LEU A 1 128 ? -1.107 5.453 -8.111 1.00 93.75 128 LEU A C 1
ATOM 989 O O . LEU A 1 128 ? -2.325 5.389 -8.239 1.00 93.75 128 LEU A O 1
ATOM 993 N N . GLY A 1 129 ? -0.411 4.554 -7.407 1.00 93.25 129 GLY A N 1
ATOM 994 C CA . GLY A 1 129 ? -1.033 3.377 -6.791 1.00 93.25 129 GLY A CA 1
ATOM 995 C C . GLY A 1 129 ? -2.142 3.729 -5.790 1.00 93.25 129 GLY A C 1
ATOM 996 O O . GLY A 1 129 ? -3.249 3.194 -5.880 1.00 93.25 129 GLY A O 1
ATOM 997 N N . GLU A 1 130 ? -1.881 4.665 -4.869 1.00 91.44 130 GLU A N 1
ATOM 998 C CA . GLU A 1 130 ? -2.852 5.111 -3.856 1.00 91.44 130 GLU A CA 1
ATOM 999 C C . GLU A 1 130 ? -4.108 5.716 -4.498 1.00 91.44 130 GLU A C 1
ATOM 1001 O O . GLU A 1 130 ? -5.235 5.351 -4.147 1.00 91.44 130 GLU A O 1
ATOM 1006 N N . SER A 1 131 ? -3.925 6.663 -5.423 1.00 91.62 131 SER A N 1
ATOM 1007 C CA . SER A 1 131 ? -5.041 7.389 -6.035 1.00 91.62 131 SER A CA 1
ATOM 1008 C C . SER A 1 131 ? -5.914 6.477 -6.895 1.00 91.62 131 SER A C 1
ATOM 1010 O O . SER A 1 131 ? -7.139 6.562 -6.792 1.00 91.62 131 SER A O 1
ATOM 1012 N N . THR A 1 132 ? -5.314 5.557 -7.658 1.00 94.38 132 THR A N 1
ATOM 1013 C CA . THR A 1 132 ? -6.060 4.561 -8.436 1.00 94.38 132 THR A CA 1
ATOM 1014 C C . THR A 1 132 ? -6.842 3.610 -7.532 1.00 94.38 132 THR A C 1
ATOM 1016 O O . THR A 1 132 ? -8.030 3.400 -7.769 1.00 94.38 132 THR A O 1
ATOM 1019 N N . CYS A 1 133 ? -6.231 3.090 -6.458 1.00 92.69 133 CYS A N 1
ATOM 1020 C CA . CYS A 1 133 ? -6.927 2.202 -5.520 1.00 92.69 133 CYS A CA 1
ATOM 1021 C C . CYS A 1 133 ? -8.151 2.872 -4.891 1.00 92.69 133 CYS A C 1
ATOM 1023 O O . CYS A 1 133 ? -9.193 2.241 -4.769 1.00 92.69 133 CYS A O 1
ATOM 1025 N N . ARG A 1 134 ? -8.058 4.157 -4.526 1.00 89.44 134 ARG A N 1
ATOM 1026 C CA . ARG A 1 134 ? -9.191 4.894 -3.948 1.00 89.44 134 ARG A CA 1
ATOM 1027 C C . ARG A 1 134 ? -10.405 4.894 -4.879 1.00 89.44 134 ARG A C 1
ATOM 1029 O O . ARG A 1 134 ? -11.487 4.497 -4.463 1.00 89.44 134 ARG A O 1
ATOM 1036 N N . ARG A 1 135 ? -10.198 5.259 -6.148 1.00 91.31 135 ARG A N 1
ATOM 1037 C CA . ARG A 1 135 ? -11.257 5.294 -7.173 1.00 91.31 135 ARG A CA 1
ATOM 1038 C C . ARG A 1 135 ? -11.819 3.909 -7.476 1.00 91.31 135 ARG A C 1
ATOM 1040 O O . ARG A 1 135 ? -13.022 3.741 -7.655 1.00 91.31 135 ARG A O 1
ATOM 1047 N N . TRP A 1 136 ? -10.952 2.902 -7.486 1.00 94.19 136 TRP A N 1
ATOM 1048 C CA . TRP A 1 136 ? -11.360 1.514 -7.661 1.00 94.19 136 TRP A CA 1
ATOM 1049 C C . TRP A 1 136 ? -12.223 0.994 -6.501 1.00 94.19 136 TRP A C 1
ATOM 1051 O O . TRP A 1 136 ? -13.245 0.342 -6.724 1.00 94.19 136 TRP A O 1
ATOM 1061 N N . LEU A 1 137 ? -11.864 1.316 -5.256 1.00 90.19 137 LEU A N 1
ATOM 1062 C CA . LEU A 1 137 ? -12.643 0.943 -4.071 1.00 90.19 137 LEU A CA 1
ATOM 1063 C C . LEU A 1 137 ? -13.979 1.694 -3.987 1.00 90.19 137 LEU A C 1
ATOM 1065 O O . LEU A 1 137 ? -14.968 1.106 -3.554 1.00 90.19 137 LEU A O 1
ATOM 1069 N N . GLU A 1 138 ? -14.035 2.931 -4.485 1.00 89.50 138 GLU A N 1
ATOM 1070 C CA . GLU A 1 138 ? -15.268 3.714 -4.682 1.00 89.50 138 GLU A CA 1
ATOM 1071 C C . GLU A 1 138 ? -16.154 3.176 -5.827 1.00 89.50 138 GLU A C 1
ATOM 1073 O O . GLU A 1 138 ? -17.237 3.709 -6.064 1.00 89.50 138 GLU A O 1
ATOM 1078 N N . LYS A 1 139 ? -15.735 2.094 -6.507 1.00 88.25 139 LYS A N 1
ATOM 1079 C CA . LYS A 1 139 ? -16.432 1.463 -7.643 1.00 88.25 139 LYS A CA 1
ATOM 1080 C C . LYS A 1 139 ? -16.592 2.383 -8.862 1.00 88.25 139 LYS A C 1
ATOM 1082 O O . LYS A 1 139 ? -17.463 2.151 -9.694 1.00 88.25 139 LYS A O 1
ATOM 1087 N N . GLU A 1 140 ? -15.725 3.387 -9.004 1.00 90.81 140 GLU A N 1
ATOM 1088 C CA . GLU A 1 140 ? -15.665 4.243 -10.200 1.00 90.81 140 GLU A CA 1
ATOM 1089 C C . GLU A 1 140 ? -14.887 3.589 -11.358 1.00 90.81 140 GLU A C 1
ATOM 1091 O O . GLU A 1 140 ? -14.939 4.070 -12.489 1.00 90.81 140 GLU A O 1
ATOM 1096 N N . ILE A 1 141 ? -14.158 2.501 -11.083 1.00 92.00 141 ILE A N 1
ATOM 1097 C CA . ILE A 1 141 ? -13.377 1.739 -12.064 1.00 92.00 141 ILE A CA 1
ATOM 1098 C C . ILE A 1 141 ? -13.866 0.289 -12.064 1.00 92.00 141 ILE A C 1
ATOM 1100 O O . ILE A 1 141 ? -13.863 -0.358 -11.017 1.00 92.00 141 ILE A O 1
ATOM 1104 N N . ASP A 1 142 ? -14.246 -0.209 -13.241 1.00 93.44 142 ASP A N 1
ATOM 1105 C CA . ASP A 1 142 ? -14.705 -1.584 -13.468 1.00 93.44 142 ASP A CA 1
ATOM 1106 C C . ASP A 1 142 ? -13.583 -2.421 -14.098 1.00 93.44 142 ASP A C 1
ATOM 1108 O O . ASP A 1 142 ? -13.576 -2.682 -15.296 1.00 93.44 142 ASP A O 1
ATOM 1112 N N . LEU A 1 143 ? -12.575 -2.728 -13.282 1.00 94.56 143 LEU A N 1
ATOM 1113 C CA . LEU A 1 143 ? -11.446 -3.602 -13.603 1.00 94.56 143 LEU A CA 1
ATOM 1114 C C . LEU A 1 143 ? -11.139 -4.465 -12.379 1.00 94.56 143 LEU A C 1
ATOM 1116 O O . LEU A 1 143 ? -11.401 -4.045 -11.241 1.00 94.56 143 LEU A O 1
ATOM 1120 N N . ASP A 1 144 ? -10.566 -5.644 -12.591 1.00 95.81 144 ASP A N 1
ATOM 1121 C CA . ASP A 1 144 ? -10.011 -6.436 -11.497 1.00 95.81 144 ASP A CA 1
ATOM 1122 C C . ASP A 1 144 ? -8.609 -5.948 -11.064 1.00 95.81 144 ASP A C 1
ATOM 1124 O O . ASP A 1 144 ? -8.048 -4.985 -11.600 1.00 95.81 144 ASP A O 1
ATOM 1128 N N . ALA A 1 145 ? -8.067 -6.565 -10.010 1.00 96.56 145 ALA A N 1
ATOM 1129 C CA . ALA A 1 145 ? -6.783 -6.174 -9.434 1.00 96.56 145 ALA A CA 1
ATOM 1130 C C . ALA A 1 145 ? -5.603 -6.394 -10.397 1.00 96.56 145 ALA A C 1
ATOM 1132 O O . ALA A 1 145 ? -4.675 -5.579 -10.421 1.00 96.56 145 ALA A O 1
ATOM 1133 N N . ASP A 1 146 ? -5.644 -7.460 -11.197 1.00 96.62 146 ASP A N 1
ATOM 1134 C CA . ASP A 1 146 ? -4.577 -7.809 -12.133 1.00 96.62 146 ASP A CA 1
ATOM 1135 C C . ASP A 1 146 ? -4.608 -6.880 -13.355 1.00 96.62 146 ASP A C 1
ATOM 1137 O O . ASP A 1 146 ? -3.568 -6.367 -13.781 1.00 96.62 146 ASP A O 1
ATOM 1141 N N . GLU A 1 147 ? -5.798 -6.568 -13.871 1.00 96.69 147 GLU A N 1
ATOM 1142 C CA . GLU A 1 147 ? -5.994 -5.583 -14.934 1.00 96.69 147 GLU A CA 1
ATOM 1143 C C . GLU A 1 147 ? -5.492 -4.195 -14.511 1.00 96.69 147 GLU A C 1
ATOM 1145 O O . GLU A 1 147 ? -4.765 -3.534 -15.262 1.00 96.69 147 GLU A O 1
ATOM 1150 N N . LEU A 1 148 ? -5.810 -3.763 -13.286 1.00 96.19 148 LEU A N 1
ATOM 1151 C CA . LEU A 1 148 ? -5.287 -2.517 -12.720 1.00 96.19 148 LEU A CA 1
ATOM 1152 C C . LEU A 1 148 ? -3.765 -2.526 -12.607 1.00 96.19 148 LEU A C 1
ATOM 1154 O O . LEU A 1 148 ? -3.120 -1.539 -12.974 1.00 96.19 148 LEU A O 1
ATOM 1158 N N . ALA A 1 149 ? -3.190 -3.630 -12.127 1.00 97.12 149 ALA A N 1
ATOM 1159 C CA . ALA A 1 149 ? -1.747 -3.773 -12.019 1.00 97.12 149 ALA A CA 1
ATOM 1160 C C . ALA A 1 149 ? -1.069 -3.611 -13.380 1.00 97.12 149 ALA A C 1
ATOM 1162 O O . ALA A 1 149 ? -0.120 -2.834 -13.486 1.00 97.12 149 ALA A O 1
ATOM 1163 N N . VAL A 1 150 ? -1.591 -4.254 -14.429 1.00 95.50 150 VAL A N 1
ATOM 1164 C CA . VAL A 1 150 ? -1.062 -4.133 -15.796 1.00 95.50 150 VAL A CA 1
ATOM 1165 C C . VAL A 1 150 ? -1.121 -2.686 -16.292 1.00 95.50 150 VAL A C 1
ATOM 1167 O O . VAL A 1 150 ? -0.112 -2.156 -16.768 1.00 95.50 150 VAL A O 1
ATOM 1170 N N . GLN A 1 151 ? -2.272 -2.020 -16.157 1.00 94.56 151 GLN A N 1
ATOM 1171 C CA . GLN A 1 151 ? -2.463 -0.653 -16.658 1.00 94.56 151 GLN A CA 1
ATOM 1172 C C . GLN A 1 151 ? -1.559 0.355 -15.934 1.00 94.56 151 GLN A C 1
ATOM 1174 O O . GLN A 1 151 ? -0.876 1.169 -16.565 1.00 94.56 151 GLN A O 1
ATOM 1179 N N . VAL A 1 152 ? -1.514 0.291 -14.601 1.00 95.94 152 VAL A N 1
ATOM 1180 C CA . VAL A 1 152 ? -0.759 1.252 -13.785 1.00 95.94 152 VAL A CA 1
ATOM 1181 C C . VAL A 1 152 ? 0.743 0.973 -13.837 1.00 95.94 152 VAL A C 1
ATOM 1183 O O . VAL A 1 152 ? 1.520 1.926 -13.931 1.00 95.94 152 VAL A O 1
ATOM 1186 N N . ALA A 1 153 ? 1.173 -0.295 -13.870 1.00 95.44 153 ALA A N 1
ATOM 1187 C CA . ALA A 1 153 ? 2.578 -0.641 -14.094 1.00 95.44 153 ALA A CA 1
ATOM 1188 C C . ALA A 1 153 ? 3.053 -0.177 -15.474 1.00 95.44 153 ALA A C 1
ATOM 1190 O O . ALA A 1 153 ? 4.128 0.417 -15.587 1.00 95.44 153 ALA A O 1
ATOM 1191 N N . GLY A 1 154 ? 2.233 -0.378 -16.513 1.00 93.81 154 GLY A N 1
ATOM 1192 C CA . GLY A 1 154 ? 2.510 0.110 -17.861 1.00 93.81 154 GLY A CA 1
ATOM 1193 C C . GLY A 1 154 ? 2.706 1.626 -17.893 1.00 93.81 154 GLY A C 1
ATOM 1194 O O . GLY A 1 154 ? 3.711 2.109 -18.430 1.00 93.81 154 GLY A O 1
ATOM 1195 N N . LEU A 1 155 ? 1.800 2.376 -17.254 1.00 94.44 155 LEU A N 1
ATOM 1196 C CA . LEU A 1 155 ? 1.902 3.831 -17.124 1.00 94.44 155 LEU A CA 1
ATOM 1197 C C . LEU A 1 155 ? 3.151 4.259 -16.340 1.00 94.44 155 LEU A C 1
ATOM 1199 O O . LEU A 1 155 ? 3.850 5.175 -16.769 1.00 94.44 155 LEU A O 1
ATOM 1203 N N . ALA A 1 156 ? 3.455 3.610 -15.216 1.00 93.50 156 ALA A N 1
ATOM 1204 C CA . ALA A 1 156 ? 4.620 3.940 -14.396 1.00 93.50 156 ALA A CA 1
ATOM 1205 C C . ALA A 1 156 ? 5.946 3.650 -15.120 1.00 93.50 156 ALA A C 1
ATOM 1207 O O . ALA A 1 156 ? 6.896 4.423 -14.995 1.00 93.50 156 ALA A O 1
ATOM 1208 N N . TRP A 1 157 ? 6.006 2.567 -15.900 1.00 92.12 157 TRP A N 1
ATOM 1209 C CA . TRP A 1 157 ? 7.198 2.167 -16.647 1.00 92.12 157 TRP A CA 1
ATOM 1210 C C . TRP A 1 157 ? 7.454 3.045 -17.878 1.00 92.12 157 TRP A C 1
ATOM 1212 O O . TRP A 1 157 ? 8.572 3.502 -18.112 1.00 92.12 157 TRP A O 1
ATOM 1222 N N . SER A 1 158 ? 6.420 3.262 -18.692 1.00 91.44 158 SER A N 1
ATOM 1223 C CA . SER A 1 158 ? 6.554 3.870 -20.026 1.00 91.44 158 SER A CA 1
ATOM 1224 C C . SER A 1 158 ? 6.098 5.330 -20.099 1.00 91.44 158 SER A C 1
ATOM 1226 O O . SER A 1 158 ? 6.355 6.023 -21.093 1.00 91.44 158 SER A O 1
ATOM 1228 N N . GLY A 1 159 ? 5.443 5.824 -19.045 1.00 90.31 159 GLY A N 1
ATOM 1229 C CA . GLY A 1 159 ? 4.757 7.109 -19.050 1.00 90.31 159 GLY A CA 1
ATOM 1230 C C . GLY A 1 159 ? 3.664 7.170 -20.120 1.00 90.31 159 GLY A C 1
ATOM 1231 O O . GLY A 1 159 ? 3.238 6.167 -20.688 1.00 90.31 159 GLY A O 1
ATOM 1232 N N . LEU A 1 160 ? 3.248 8.388 -20.469 1.00 90.44 160 LEU A N 1
ATOM 1233 C CA . LEU A 1 160 ? 2.214 8.605 -21.489 1.00 90.44 160 LEU A CA 1
ATOM 1234 C C . LEU A 1 160 ? 2.628 8.142 -22.898 1.00 90.44 160 LEU A C 1
ATOM 1236 O O . LEU A 1 160 ? 1.771 7.963 -23.754 1.00 90.44 160 LEU A O 1
ATOM 1240 N N . ARG A 1 161 ? 3.929 7.943 -23.158 1.00 87.44 161 ARG A N 1
ATOM 1241 C CA . ARG A 1 161 ? 4.431 7.492 -24.469 1.00 87.44 161 ARG A CA 1
ATOM 1242 C C . ARG A 1 161 ? 4.097 6.033 -24.769 1.00 87.44 161 ARG A C 1
ATOM 1244 O O . ARG A 1 161 ? 4.092 5.668 -25.938 1.00 87.44 161 ARG A O 1
ATOM 1251 N N . GLY A 1 162 ? 3.868 5.214 -23.742 1.00 80.50 162 GLY A N 1
ATOM 1252 C CA . GLY A 1 162 ? 3.464 3.820 -23.922 1.00 80.50 162 GLY A CA 1
ATOM 1253 C C . GLY A 1 162 ? 1.956 3.615 -24.016 1.00 80.50 162 GLY A C 1
ATOM 1254 O O . GLY A 1 162 ? 1.525 2.490 -24.255 1.00 80.50 162 GLY A O 1
ATOM 1255 N N . LEU A 1 163 ? 1.152 4.676 -23.867 1.00 78.06 163 LEU A N 1
ATOM 1256 C CA . LEU A 1 163 ? -0.285 4.608 -24.104 1.00 78.06 163 LEU A CA 1
ATOM 1257 C C . LEU A 1 163 ? -0.517 4.482 -25.610 1.00 78.06 163 LEU A C 1
ATOM 1259 O O . LEU A 1 163 ? -0.390 5.452 -26.358 1.00 78.06 163 LEU A O 1
ATOM 1263 N N . SER A 1 164 ? -0.832 3.273 -26.062 1.00 62.69 164 SER A N 1
ATOM 1264 C CA . SER A 1 164 ? -1.365 3.091 -27.408 1.00 62.69 164 SER A CA 1
ATOM 1265 C C . SER A 1 164 ? -2.824 3.551 -27.392 1.00 62.69 164 SER A C 1
ATOM 1267 O O . SER A 1 164 ? -3.565 3.132 -26.499 1.00 62.69 164 SER A O 1
ATOM 1269 N N . PRO A 1 165 ? -3.260 4.421 -28.319 1.00 57.28 165 PRO A N 1
ATOM 1270 C CA . PRO A 1 165 ? -4.683 4.619 -28.517 1.00 57.28 165 PRO A CA 1
ATOM 1271 C C . PRO A 1 165 ? -5.252 3.279 -28.991 1.00 57.28 165 PRO A C 1
ATOM 1273 O O . PRO A 1 165 ? -4.777 2.739 -29.991 1.00 57.28 165 PRO A O 1
ATOM 1276 N N . ASN A 1 166 ? -6.192 2.727 -28.223 1.00 44.25 166 ASN A N 1
ATOM 1277 C CA . ASN A 1 166 ? -7.024 1.615 -28.682 1.00 44.25 166 ASN A CA 1
ATOM 1278 C C . ASN A 1 166 ? -7.742 1.988 -29.983 1.00 44.25 166 ASN A C 1
ATOM 1280 O O . ASN A 1 166 ? -8.182 3.158 -30.093 1.00 44.25 166 ASN A O 1
#

Nearest PDB structures (foldseek):
  3vpr-assembly2_C  TM=7.178E-01  e=7.767E-04  Thermus thermophilus HB8
  3vpr-assembly2_D  TM=6.920E-01  e=4.847E-03  Thermus thermophilus HB8
  3lsj-assembly1_A  TM=7.124E-01  e=6.733E-03  Pseudomonas aeruginosa
  5d1r-assembly1_B  TM=6.606E-01  e=1.496E-02  Mycobacterium tuberculosis CDC1551

Sequence (166 aa):
MNDIADAAGVTKPVLYQHFASKRELFLELLADVASRLRAAVRDAAASSASDGPRAQVEAGFAAWFNWVDANRDGFTVLFDSEVRRDPEFAEQAAKVQRQMADTVAEFIVAEGLESERRRLLAYGIVGLGESTCRRWLEKEIDLDADELAVQVAGLAWSGLRGLSPN

Secondary structure (DSSP, 8-state):
-HHHHHHTTS-HHHHHHH-SSHHHHHHHHHHHHHHHHHHHHHHHHHHTGGG-HHHHHHHHHHHHHHHHHHTHHHHHHHH-TTGGGSHHHHHHHHHHHHHHHHHHHTT---TT--HHHHHHHHHHHHHHHHHHHHHHHTT-----HHHHHHHHHHHHHHGGGG----

pLDDT: mean 90.26, std 7.49, range [44.25, 98.0]

InterPro domains:
  IPR001647 DNA-binding HTH domain, TetR-type [PF00440] (1-29)
  IPR001647 DNA-binding HTH domain, TetR-type [PS50977] (1-37)
  IPR009057 Homedomain-like superfamily [SSF46689] (1-48)
  IPR036271 Tetracyclin repressor-like, C-terminal domain superfamily [SSF48498] (52-162)
  IPR050109 HTH-type, TetR-like transcriptional regulator [PTHR30055] (1-164)
  IPR054129 DesT tetracyclin repressor-like, C-terminal domain [PF21943] (53-158)

Radius of gyration: 17.89 Å; Cα contacts (8 Å, |Δi|>4): 148; chains: 1; bounding box: 40×30×59 Å